Protein AF-A0A202DGN8-F1 (afdb_monomer)

pLDDT: mean 83.97, std 12.7, range [48.03, 98.31]

Solvent-accessible surface area (backbone atoms only — not comparable to full-atom values): 7391 Å² total; per-residue (Å²): 115,67,72,62,60,50,47,58,57,50,26,54,53,51,35,55,55,49,28,68,67,30,47,89,76,74,44,82,66,90,80,51,82,83,82,84,84,86,75,57,72,69,56,52,53,54,53,50,53,52,52,49,54,54,48,52,53,49,51,53,52,54,49,52,54,49,50,53,54,50,52,53,52,50,53,52,51,51,53,54,39,71,71,41,88,63,40,60,56,53,52,50,55,49,53,49,53,62,55,6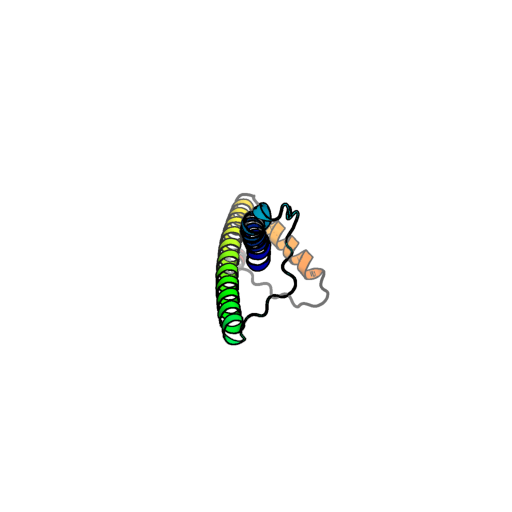4,70,54,91,81,76,89,81,85,80,83,74,63,66,68,61,55,50,60,71,68,63,120

Radius of gyration: 33.02 Å; Cα contacts (8 Å, |Δi|>4): 25; chains: 1; bounding box: 48×42×103 Å

Mean predicted aligned error: 13.22 Å

Foldseek 3Di:
DVVVVVQVVVFVVVQVVVQVVCVVVVDHRPGGHDDDDDDDPVVCVVVVVVVVVVVVVVVVVVVVVVVVVVVVVVVVVVVVQVVDPCSVVVVVVVVVVVVVVPPDDDDDDDDPVVVVVVVVPD

Secondary structure (DSSP, 8-state):
-HHHHHHHHHHHHHHHHHHHHHGGGT--------------HHHHHHHHHHHHHHHHHHHHHHHHHHHHHHHHHHHHHHHHHHHSTTHHHHHHHHHHHHHHTSS---------HHHHHHHH--

Structure (mmCIF, N/CA/C/O backbone):
data_AF-A0A202DGN8-F1
#
_entry.id   AF-A0A202DGN8-F1
#
loop_
_atom_site.group_PDB
_atom_site.id
_atom_site.type_symbol
_atom_site.label_atom_id
_atom_site.label_alt_id
_atom_site.label_comp_id
_atom_site.label_asym_id
_atom_site.label_entity_id
_atom_site.label_seq_id
_atom_site.pdbx_PDB_ins_code
_atom_site.Cartn_x
_atom_site.Cartn_y
_atom_site.Cartn_z
_atom_site.occupancy
_atom_site.B_iso_or_equiv
_atom_site.auth_seq_id
_atom_site.auth_comp_id
_atom_site.auth_asym_id
_atom_site.auth_atom_id
_atom_site.pdbx_PDB_model_num
ATOM 1 N N . LEU A 1 1 ? -6.550 1.570 12.762 1.00 48.03 1 LEU A N 1
ATOM 2 C CA . LEU A 1 1 ? -6.000 2.449 13.821 1.00 48.03 1 LEU A CA 1
ATOM 3 C C . LEU A 1 1 ? -7.065 3.245 14.586 1.00 48.03 1 LEU A C 1
ATOM 5 O O . LEU A 1 1 ? -6.755 3.724 15.665 1.00 48.03 1 LEU A O 1
ATOM 9 N N . SER A 1 2 ? -8.320 3.309 14.124 1.00 48.91 2 SER A N 1
ATOM 10 C CA . SER A 1 2 ? -9.399 4.066 14.786 1.00 48.91 2 SER A CA 1
ATOM 11 C C . SER A 1 2 ? -9.867 3.501 16.136 1.00 48.91 2 SER A C 1
ATOM 13 O O . SER A 1 2 ? -10.347 4.252 16.972 1.00 48.91 2 SER A O 1
ATOM 15 N N . LEU A 1 3 ? -9.711 2.195 16.388 1.00 52.66 3 LEU A N 1
ATOM 16 C CA . LEU A 1 3 ? -10.136 1.593 17.661 1.00 52.66 3 LEU A CA 1
ATOM 17 C C . LEU A 1 3 ? -9.200 1.926 18.834 1.00 52.66 3 LEU A C 1
ATOM 19 O O . LEU A 1 3 ? -9.687 2.101 19.945 1.00 52.66 3 LEU A O 1
ATOM 23 N N . LEU A 1 4 ? -7.886 2.045 18.593 1.00 56.78 4 LEU A N 1
ATOM 24 C CA . LEU A 1 4 ? -6.950 2.501 19.629 1.00 56.78 4 LEU A CA 1
ATOM 25 C C . LEU A 1 4 ? -7.096 4.004 19.879 1.00 56.78 4 LEU A C 1
ATOM 27 O O . LEU A 1 4 ? -7.172 4.406 21.031 1.00 56.78 4 LEU A O 1
ATOM 31 N N . GLN A 1 5 ? -7.227 4.810 18.816 1.00 57.59 5 GLN A N 1
ATOM 32 C CA . GLN A 1 5 ? -7.422 6.261 18.945 1.00 57.59 5 GLN A CA 1
ATOM 33 C C . GLN A 1 5 ? -8.669 6.618 19.763 1.00 57.59 5 GLN A C 1
ATOM 35 O O . GLN A 1 5 ? -8.621 7.527 20.583 1.00 57.59 5 GLN A O 1
ATOM 40 N N . ASN A 1 6 ? -9.757 5.860 19.608 1.00 71.81 6 ASN A N 1
ATOM 41 C CA . ASN A 1 6 ? -10.966 6.099 20.391 1.00 71.81 6 ASN A CA 1
ATOM 42 C C . ASN A 1 6 ? -10.843 5.647 21.855 1.00 71.81 6 ASN A C 1
ATOM 44 O O . ASN A 1 6 ? -11.616 6.111 22.687 1.00 71.81 6 ASN A O 1
ATOM 48 N N . ARG A 1 7 ? -9.922 4.735 22.198 1.00 76.19 7 ARG A N 1
ATOM 49 C CA . ARG A 1 7 ? -9.785 4.244 23.580 1.00 76.19 7 ARG A CA 1
ATOM 50 C C . ARG A 1 7 ? -9.234 5.335 24.490 1.00 76.19 7 ARG A C 1
ATOM 52 O O . ARG A 1 7 ? -9.811 5.568 25.546 1.00 76.19 7 ARG A O 1
ATOM 59 N N . ASP A 1 8 ? -8.184 6.017 24.048 1.00 79.31 8 ASP A N 1
ATOM 60 C CA . ASP A 1 8 ? -7.516 7.053 24.840 1.00 79.31 8 ASP A CA 1
ATOM 61 C C . ASP A 1 8 ? -8.432 8.269 25.049 1.00 79.31 8 ASP A C 1
ATOM 63 O O . ASP A 1 8 ? -8.575 8.752 26.171 1.00 79.31 8 ASP A O 1
ATOM 67 N N . GLU A 1 9 ? -9.138 8.704 23.997 1.00 83.38 9 GLU A N 1
ATOM 68 C CA . GLU A 1 9 ? -10.090 9.821 24.078 1.00 83.38 9 GLU A CA 1
ATOM 69 C C . GLU A 1 9 ? -11.256 9.510 25.030 1.00 83.38 9 GLU A C 1
ATOM 71 O O . GLU A 1 9 ? -11.631 10.336 25.866 1.00 83.38 9 GLU A O 1
ATOM 76 N N . VAL A 1 10 ? -11.823 8.301 24.944 1.00 84.31 10 VAL A N 1
ATOM 77 C CA . VAL A 1 10 ? -12.931 7.894 25.817 1.00 84.31 10 VAL A CA 1
ATOM 78 C C . VAL A 1 10 ? -12.456 7.737 27.262 1.00 84.31 10 VAL A C 1
ATOM 80 O O . VAL A 1 10 ? -13.135 8.220 28.166 1.00 84.31 10 VAL A O 1
ATOM 83 N N . SER A 1 11 ? -11.289 7.129 27.496 1.00 85.81 11 SER A N 1
ATOM 84 C CA . SER A 1 11 ? -10.691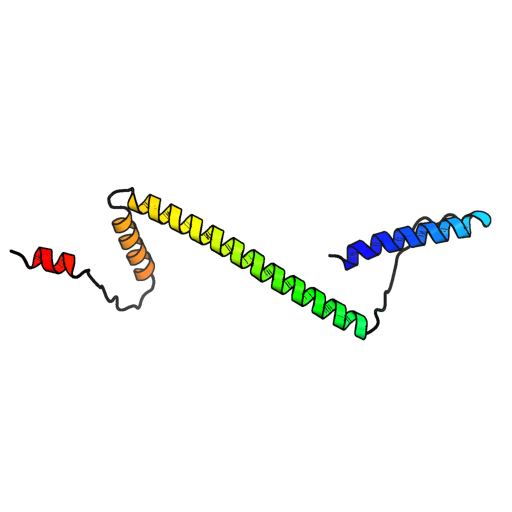 7.013 28.833 1.00 85.81 11 SER A CA 1
ATOM 85 C C . SER A 1 11 ? -10.485 8.380 29.483 1.00 85.81 11 SER A C 1
ATOM 87 O O . SER A 1 11 ? -10.895 8.584 30.626 1.00 85.81 11 SER A O 1
ATOM 89 N N . GLN A 1 12 ? -9.929 9.343 28.746 1.00 87.88 12 GLN A N 1
ATOM 90 C CA . GLN A 1 12 ? -9.697 10.695 29.251 1.00 87.88 12 GLN A CA 1
ATOM 91 C C . GLN A 1 12 ? -11.009 11.409 29.598 1.00 87.88 12 GLN A C 1
ATOM 93 O O . GLN A 1 12 ? -11.119 12.081 30.624 1.00 87.88 12 GLN A O 1
ATOM 98 N N . ARG A 1 13 ? -12.040 11.225 28.771 1.00 88.56 13 ARG A N 1
ATOM 99 C CA . ARG A 1 13 ? -13.360 11.818 29.001 1.00 88.56 13 ARG A CA 1
ATOM 100 C C . ARG A 1 13 ? -14.056 11.213 30.218 1.00 88.56 13 ARG A C 1
ATOM 102 O O . ARG A 1 13 ? -14.665 11.943 30.993 1.00 88.56 13 ARG A O 1
ATOM 109 N N . ILE A 1 14 ? -13.935 9.900 30.417 1.00 88.88 14 ILE A N 1
ATOM 110 C CA . ILE A 1 14 ? -14.450 9.221 31.613 1.00 88.88 14 ILE A CA 1
ATOM 111 C C . ILE A 1 14 ? -13.694 9.691 32.859 1.00 88.88 14 ILE A C 1
ATOM 113 O O . ILE A 1 14 ? -14.337 10.001 33.858 1.00 88.88 14 ILE A O 1
ATOM 117 N N . GLN A 1 15 ? -12.362 9.799 32.802 1.00 90.38 15 GLN A N 1
ATOM 118 C CA . GLN A 1 15 ? -11.558 10.306 33.917 1.00 90.38 15 GLN A CA 1
ATOM 119 C C . GLN A 1 15 ? -12.054 11.678 34.378 1.00 90.38 15 GLN A C 1
ATOM 121 O O . GLN A 1 15 ? -12.313 11.854 35.562 1.00 90.38 15 GLN A O 1
ATOM 126 N N . GLN A 1 16 ? -12.241 12.622 33.451 1.00 91.31 16 GLN A N 1
ATOM 127 C CA . GLN A 1 16 ? -12.715 13.973 33.770 1.00 91.31 16 GLN A CA 1
ATOM 128 C C . GLN A 1 16 ? -14.084 13.970 34.460 1.00 91.31 16 GLN A C 1
ATOM 130 O O . GLN A 1 16 ? -14.303 14.724 35.404 1.00 91.31 16 GLN A O 1
ATOM 135 N N . ILE A 1 17 ? -15.004 13.120 33.994 1.00 91.75 17 ILE A N 1
ATOM 136 C CA . ILE A 1 17 ? -16.351 13.011 34.566 1.00 91.75 17 ILE A CA 1
ATOM 137 C C . ILE A 1 17 ? -16.293 12.442 35.986 1.00 91.75 17 ILE A C 1
ATOM 139 O O . ILE A 1 17 ? -16.987 12.942 36.869 1.00 91.75 17 ILE A O 1
ATOM 143 N N . ILE A 1 18 ? -15.485 11.401 36.207 1.00 91.69 18 ILE A N 1
ATOM 144 C CA . ILE A 1 18 ? -15.377 10.762 37.521 1.00 91.69 18 ILE A CA 1
ATOM 145 C C . ILE A 1 18 ? -14.652 11.685 38.504 1.00 91.69 18 ILE A C 1
ATOM 147 O O . ILE A 1 18 ? -15.164 11.868 39.600 1.00 91.69 18 ILE A O 1
ATOM 151 N N . ASP A 1 19 ? -13.537 12.307 38.109 1.00 92.50 19 ASP A N 1
ATOM 152 C CA . ASP A 1 19 ? -12.767 13.235 38.954 1.00 92.50 19 ASP A CA 1
ATOM 153 C C . ASP A 1 19 ? -13.660 14.377 39.471 1.00 92.50 19 ASP A C 1
ATOM 155 O O . ASP A 1 19 ? -13.775 14.582 40.677 1.00 92.50 19 ASP A O 1
ATOM 159 N N . ALA A 1 20 ? -14.428 15.013 38.578 1.00 92.75 20 ALA A N 1
ATOM 160 C CA . ALA A 1 20 ? -15.370 16.070 38.952 1.00 92.75 20 ALA A CA 1
ATOM 161 C C . ALA A 1 20 ? -16.493 15.588 39.894 1.00 92.75 20 ALA A C 1
ATOM 163 O O . ALA A 1 20 ? -16.989 16.354 40.721 1.00 92.75 20 ALA A O 1
ATOM 164 N N . ALA A 1 21 ? -16.922 14.329 39.769 1.00 92.19 21 ALA A N 1
ATOM 165 C CA . ALA A 1 21 ? -17.943 13.746 40.637 1.00 92.19 21 ALA A CA 1
ATOM 166 C C . ALA A 1 21 ? -17.391 13.344 42.016 1.00 92.19 21 ALA A C 1
ATOM 168 O O . ALA A 1 21 ? -18.149 13.332 42.987 1.00 92.19 21 ALA A O 1
ATOM 169 N N . THR A 1 22 ? -16.099 13.014 42.113 1.00 91.81 22 THR A N 1
ATOM 170 C CA . THR A 1 22 ? -15.446 12.556 43.349 1.00 91.81 22 THR A CA 1
ATOM 171 C C . THR A 1 22 ? -14.716 13.661 44.116 1.00 91.81 22 THR A C 1
ATOM 173 O O . THR A 1 22 ? -14.421 13.477 45.300 1.00 91.81 22 THR A O 1
ATOM 176 N N . ASP A 1 23 ? -14.504 14.827 43.501 1.00 92.19 23 ASP A N 1
ATOM 177 C CA . ASP A 1 23 ? -13.945 16.027 44.138 1.00 92.19 23 ASP A CA 1
ATOM 178 C C . ASP A 1 23 ? -14.648 16.421 45.461 1.00 92.19 23 ASP A C 1
ATOM 180 O O . ASP A 1 23 ? -13.947 16.701 46.439 1.00 92.19 23 ASP A O 1
ATOM 184 N N . PRO A 1 24 ? -15.997 16.383 45.593 1.00 93.69 24 PRO A N 1
ATOM 185 C CA . PRO A 1 24 ? -16.677 16.694 46.858 1.00 93.69 24 PRO A CA 1
ATOM 186 C C . PRO A 1 24 ? -16.349 15.729 48.004 1.00 93.69 24 PRO A C 1
ATOM 188 O O . PRO A 1 24 ? -16.567 16.056 49.170 1.00 93.69 24 PRO A O 1
ATOM 191 N N . TRP A 1 25 ? -15.850 14.534 47.685 1.00 92.81 25 TRP A N 1
ATOM 192 C CA . TRP A 1 25 ? -15.421 13.531 48.660 1.00 92.81 25 TRP A CA 1
ATOM 193 C C . TRP A 1 25 ? -13.919 13.614 48.964 1.00 92.81 25 TRP A C 1
ATOM 195 O O . TRP A 1 25 ? -13.422 12.838 49.777 1.00 92.81 25 TRP A O 1
ATOM 205 N N . GLY A 1 26 ? -13.195 14.548 48.335 1.00 92.12 26 GLY A N 1
ATOM 206 C CA . GLY A 1 26 ? -11.750 14.715 48.495 1.00 92.12 26 GLY A CA 1
ATOM 207 C C . GLY A 1 26 ? -10.923 13.615 47.824 1.00 92.12 26 GLY A C 1
ATOM 208 O O . GLY A 1 26 ? -9.776 13.396 48.211 1.00 92.12 26 GLY A O 1
ATOM 209 N N . ILE A 1 27 ? -11.495 12.900 46.849 1.00 91.38 27 ILE A N 1
ATOM 210 C CA . ILE A 1 27 ? -10.831 11.802 46.138 1.00 91.38 27 ILE A CA 1
ATOM 211 C C . ILE A 1 27 ? -10.388 12.298 44.761 1.00 91.38 27 ILE A C 1
ATOM 213 O O . ILE A 1 27 ? -11.225 12.678 43.944 1.00 91.38 27 ILE A O 1
ATOM 217 N N . LYS A 1 28 ? -9.076 12.235 44.500 1.00 88.94 28 LYS A N 1
ATOM 218 C CA . LYS A 1 28 ? -8.466 12.582 43.210 1.00 88.94 28 LYS A CA 1
ATOM 219 C C . LYS A 1 28 ? -8.303 11.344 42.331 1.00 88.94 28 LYS A C 1
ATOM 221 O O . LYS A 1 28 ? -7.735 10.348 42.780 1.00 88.94 28 LYS A O 1
ATOM 226 N N . VAL A 1 29 ? -8.750 11.409 41.077 1.00 88.75 29 VAL A N 1
ATOM 227 C CA . VAL A 1 29 ? -8.646 10.287 40.129 1.00 88.75 29 VAL A CA 1
ATOM 228 C C . VAL A 1 29 ? -7.467 10.497 39.176 1.00 88.75 29 VAL A C 1
ATOM 230 O O . VAL A 1 29 ? -7.521 11.309 38.252 1.00 88.75 29 VAL A O 1
ATOM 233 N N . GLU A 1 30 ? -6.389 9.733 39.373 1.00 86.94 30 GLU A N 1
ATOM 234 C CA . GLU A 1 30 ? -5.159 9.866 38.574 1.00 86.94 30 GLU A CA 1
ATOM 235 C C . GLU A 1 30 ? -5.256 9.243 37.173 1.00 86.94 30 GLU A C 1
ATOM 237 O O . GLU A 1 30 ? -4.721 9.801 36.217 1.00 86.94 30 GLU A O 1
ATOM 242 N N . SER A 1 31 ? -5.931 8.098 37.025 1.00 84.25 31 SER A N 1
ATOM 243 C CA . SER A 1 31 ? -6.066 7.410 35.734 1.00 84.25 31 SER A CA 1
ATOM 244 C C . SER A 1 31 ? -7.306 6.516 35.676 1.00 84.25 31 SER A C 1
ATOM 246 O O . SER A 1 31 ? -7.746 5.971 36.690 1.00 84.25 31 SER A O 1
ATOM 248 N N . VAL A 1 32 ? -7.877 6.373 34.474 1.00 85.00 32 VAL A N 1
ATOM 249 C CA . VAL A 1 32 ? -8.994 5.462 34.193 1.00 85.00 32 VAL A CA 1
ATOM 250 C C . VAL A 1 32 ? -8.691 4.652 32.937 1.00 85.00 32 VAL A C 1
ATOM 252 O O . VAL A 1 32 ? -8.674 5.178 31.822 1.00 85.00 32 VAL A O 1
ATOM 255 N N . ASP A 1 33 ? -8.527 3.345 33.122 1.00 82.69 33 ASP A N 1
ATOM 256 C CA . ASP A 1 33 ? -8.285 2.402 32.036 1.00 82.69 33 ASP A CA 1
ATOM 257 C C . ASP A 1 33 ? -9.545 1.611 31.680 1.00 82.69 33 ASP A C 1
ATOM 259 O O . ASP A 1 33 ? -10.142 0.913 32.504 1.00 82.69 33 ASP A O 1
ATOM 263 N N . LEU A 1 34 ? -9.919 1.656 30.402 1.00 79.06 34 LEU A N 1
ATOM 264 C CA . LEU A 1 34 ? -10.954 0.797 29.833 1.00 79.06 34 LEU A CA 1
ATOM 265 C C . LEU A 1 34 ? -10.430 -0.635 29.686 1.00 79.06 34 LEU A C 1
ATOM 267 O O . LEU A 1 34 ? -9.601 -0.889 28.812 1.00 79.06 34 LEU A O 1
ATOM 271 N N . LYS A 1 35 ? -10.915 -1.571 30.513 1.00 80.75 35 LYS A N 1
ATOM 272 C CA . LYS A 1 35 ? -10.543 -2.996 30.429 1.00 80.75 35 LYS A CA 1
ATOM 273 C C . LYS A 1 35 ? -11.166 -3.696 29.219 1.00 80.75 35 LYS A C 1
ATOM 275 O O . LYS A 1 35 ? -10.480 -3.882 28.222 1.00 80.75 35 LYS A O 1
ATOM 280 N N . ASP A 1 36 ? -12.455 -4.033 29.283 1.00 76.56 36 ASP A N 1
ATOM 281 C CA . ASP A 1 36 ? -13.126 -4.826 28.248 1.00 76.56 36 ASP A CA 1
ATOM 282 C C . ASP A 1 36 ? -14.313 -4.069 27.643 1.00 76.56 36 ASP A C 1
ATOM 284 O O . ASP A 1 36 ? -15.233 -3.657 28.349 1.00 76.56 36 ASP A O 1
ATOM 288 N N . ILE A 1 37 ? -14.309 -3.910 26.315 1.00 73.25 37 ILE A N 1
ATOM 289 C CA . ILE A 1 37 ? -15.432 -3.345 25.554 1.00 73.25 37 ILE A CA 1
ATOM 290 C C . ILE A 1 37 ? -16.086 -4.473 24.763 1.00 73.25 37 ILE A C 1
ATOM 292 O O . ILE A 1 37 ? -15.498 -5.034 23.835 1.00 73.25 37 ILE A O 1
ATOM 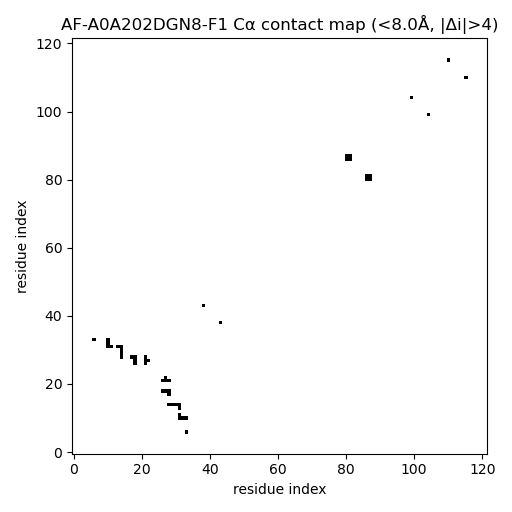296 N N . THR A 1 38 ? -17.333 -4.793 25.095 1.00 78.81 38 THR A N 1
ATOM 297 C CA . THR A 1 38 ? -18.121 -5.788 24.366 1.00 78.81 38 THR A CA 1
ATOM 298 C C . THR A 1 38 ? -19.022 -5.097 23.348 1.00 78.81 38 THR A C 1
ATOM 300 O O . THR A 1 38 ? -20.034 -4.483 23.669 1.00 78.81 38 THR A O 1
ATOM 303 N N . LEU A 1 39 ? -18.642 -5.186 22.073 1.00 77.75 39 LEU A N 1
ATOM 304 C CA . LEU A 1 39 ? -19.492 -4.716 20.978 1.00 77.75 39 LEU A CA 1
ATOM 305 C C . LEU A 1 39 ? -20.615 -5.734 20.700 1.00 77.75 39 LEU A C 1
ATOM 307 O O . LEU A 1 39 ? -20.334 -6.939 20.657 1.00 77.75 39 LEU A O 1
ATOM 311 N N . PRO A 1 40 ? -21.854 -5.288 20.430 1.00 86.69 40 PRO A N 1
ATOM 312 C CA . PRO A 1 40 ? -22.913 -6.154 19.919 1.00 86.69 40 PRO A CA 1
ATOM 313 C C . PRO A 1 40 ? -22.509 -6.820 18.594 1.00 86.69 40 PRO A C 1
ATOM 315 O O . PRO A 1 40 ? -21.795 -6.227 17.778 1.00 86.69 40 PRO A O 1
ATOM 318 N N . ALA A 1 41 ? -22.977 -8.051 18.359 1.00 87.69 41 ALA A N 1
ATOM 319 C CA . ALA A 1 41 ? -22.609 -8.843 17.179 1.00 87.69 41 ALA A CA 1
ATOM 320 C C . ALA A 1 41 ? -22.935 -8.127 15.853 1.00 87.69 41 ALA A C 1
ATOM 322 O O . ALA A 1 41 ? -22.118 -8.126 14.928 1.00 87.69 41 ALA A O 1
ATOM 323 N N . ASP A 1 42 ? -24.078 -7.443 15.790 1.00 88.44 42 ASP A N 1
ATOM 324 C CA . ASP A 1 42 ? -24.506 -6.701 14.602 1.00 88.44 42 ASP A CA 1
ATOM 325 C C . ASP A 1 42 ? -23.571 -5.541 14.264 1.00 88.44 42 ASP A C 1
ATOM 327 O O . ASP A 1 42 ? -23.217 -5.340 13.101 1.00 88.44 42 ASP A O 1
ATOM 331 N N . MET A 1 43 ? -23.102 -4.821 15.285 1.00 83.62 43 MET A N 1
ATOM 332 C CA . MET A 1 43 ? -22.206 -3.683 15.109 1.00 83.62 43 MET A CA 1
ATOM 333 C C . MET A 1 43 ? -20.826 -4.132 14.618 1.00 83.62 43 MET A C 1
ATOM 335 O O . MET A 1 43 ? -20.282 -3.526 13.695 1.00 83.62 43 MET A O 1
ATOM 339 N N . LYS A 1 44 ? -20.286 -5.241 15.153 1.00 84.69 44 LYS A N 1
ATOM 340 C CA . LYS A 1 44 ? -19.018 -5.825 14.669 1.00 84.69 44 LYS A CA 1
ATOM 341 C C . LYS A 1 44 ? -19.094 -6.177 13.187 1.00 84.69 44 LYS A C 1
ATOM 343 O O . LYS A 1 44 ? -18.156 -5.902 12.444 1.00 84.69 44 LYS A O 1
ATOM 348 N N . ARG A 1 45 ? -20.217 -6.756 12.749 1.00 87.81 45 ARG A N 1
ATOM 349 C CA . ARG A 1 45 ? -20.432 -7.133 11.347 1.00 87.81 45 ARG A CA 1
ATOM 350 C C . ARG A 1 45 ? -20.478 -5.912 10.430 1.00 87.81 45 ARG A C 1
ATOM 352 O O . ARG A 1 45 ? -19.862 -5.933 9.369 1.00 87.81 45 ARG A O 1
ATOM 359 N N . VAL A 1 46 ? -21.192 -4.857 10.827 1.00 87.38 46 VAL A N 1
ATOM 360 C CA . VAL A 1 46 ? -21.292 -3.617 10.039 1.00 87.38 46 VAL A CA 1
ATOM 361 C C . VAL A 1 46 ? -19.937 -2.914 9.944 1.00 87.38 46 VAL A C 1
ATOM 363 O O . VAL A 1 46 ? -19.506 -2.585 8.841 1.00 87.38 46 VAL A O 1
ATOM 366 N N . ILE A 1 47 ? -19.231 -2.762 11.070 1.00 85.19 47 ILE A N 1
ATOM 367 C CA . ILE A 1 47 ? -17.894 -2.151 11.105 1.00 85.19 47 ILE A CA 1
ATOM 368 C C . ILE A 1 47 ? -16.903 -2.973 10.275 1.00 85.19 47 ILE A C 1
ATOM 370 O O . ILE A 1 47 ? -16.130 -2.397 9.517 1.00 85.19 47 ILE A O 1
ATOM 374 N N . GLY A 1 48 ? -16.948 -4.306 10.375 1.00 88.38 48 GLY A N 1
ATOM 375 C CA . GLY A 1 48 ? -16.108 -5.201 9.578 1.00 88.38 48 GLY A CA 1
ATOM 376 C C . GLY A 1 48 ? -16.311 -4.996 8.077 1.00 88.38 48 GLY A C 1
ATOM 377 O O . GLY A 1 48 ? -15.345 -4.744 7.364 1.00 88.38 48 GLY A O 1
ATOM 378 N N . LYS A 1 49 ? -17.569 -4.991 7.616 1.00 90.81 49 LYS A N 1
ATOM 379 C CA . LYS A 1 49 ? -17.903 -4.741 6.203 1.00 90.81 49 LYS A CA 1
ATOM 380 C C . LYS A 1 49 ? -17.456 -3.362 5.722 1.00 90.81 49 LYS A C 1
ATOM 382 O O . LYS A 1 49 ? -16.933 -3.236 4.620 1.00 90.81 49 LYS A O 1
ATOM 387 N N . GLN A 1 50 ? -17.652 -2.326 6.535 1.00 89.44 50 GLN A N 1
ATOM 388 C CA . GLN A 1 50 ? -17.221 -0.973 6.188 1.00 89.44 50 GLN A CA 1
ATOM 389 C C . GLN A 1 50 ? -15.692 -0.868 6.118 1.00 89.44 50 GLN A C 1
ATOM 391 O O . GLN A 1 50 ? -15.157 -0.259 5.194 1.00 89.44 50 GLN A O 1
ATOM 396 N N . ALA A 1 51 ? -14.986 -1.467 7.080 1.00 90.94 51 ALA A N 1
ATOM 397 C CA . ALA A 1 51 ? -13.530 -1.476 7.116 1.00 90.94 51 ALA A CA 1
ATOM 398 C C . ALA A 1 51 ? -12.934 -2.236 5.923 1.00 90.94 51 ALA A C 1
ATOM 400 O O . ALA A 1 51 ? -11.936 -1.792 5.358 1.00 90.94 51 ALA A O 1
ATOM 401 N N . GLU A 1 52 ? -13.553 -3.348 5.524 1.00 92.31 52 GLU A N 1
ATOM 402 C CA . GLU A 1 52 ? -13.165 -4.116 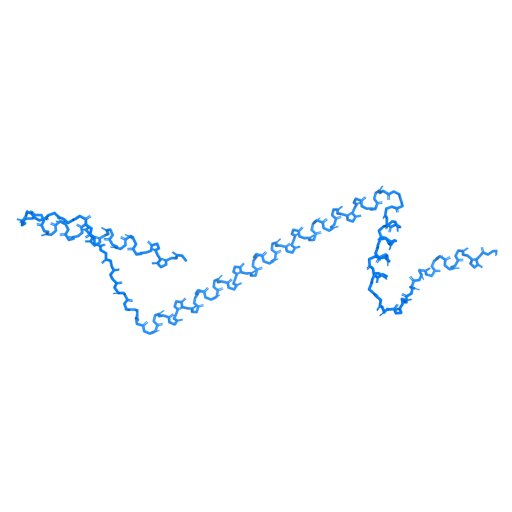4.342 1.00 92.31 52 GLU A CA 1
ATOM 403 C C . GLU A 1 52 ? -13.364 -3.306 3.056 1.00 92.31 52 GLU A C 1
ATOM 405 O O . GLU A 1 52 ? -12.409 -3.136 2.302 1.00 92.31 52 GLU A O 1
ATOM 410 N N . ALA A 1 53 ? -14.533 -2.686 2.867 1.00 93.94 53 ALA A N 1
ATOM 411 C CA . ALA A 1 53 ? -14.808 -1.844 1.701 1.00 93.94 53 ALA A CA 1
ATOM 412 C C . ALA A 1 53 ? -13.845 -0.646 1.587 1.00 93.94 53 ALA A C 1
ATOM 414 O O . ALA A 1 53 ? -13.340 -0.339 0.507 1.00 93.94 53 ALA A O 1
ATOM 415 N N . GLU A 1 54 ? -13.543 0.027 2.702 1.00 93.19 54 GLU A N 1
ATOM 416 C CA . GLU A 1 54 ? -12.576 1.131 2.718 1.00 93.19 54 GLU A CA 1
ATOM 417 C C . GLU A 1 54 ? -11.151 0.636 2.425 1.00 93.19 54 GLU A C 1
ATOM 419 O O . GLU A 1 54 ? -10.387 1.306 1.725 1.00 93.19 54 GLU A O 1
ATOM 424 N N . ARG A 1 55 ? -10.785 -0.555 2.915 1.00 96.19 55 ARG A N 1
ATOM 425 C CA . ARG A 1 55 ? -9.489 -1.176 2.628 1.00 96.19 55 ARG A CA 1
ATOM 426 C C . ARG A 1 55 ? -9.357 -1.535 1.151 1.00 96.19 55 ARG A C 1
ATOM 428 O O . ARG A 1 55 ? -8.327 -1.217 0.559 1.00 96.19 55 ARG A O 1
ATOM 435 N N . GLU A 1 56 ? -10.369 -2.162 0.560 1.00 96.56 56 GLU A N 1
ATOM 436 C CA . GLU A 1 56 ? -10.390 -2.499 -0.867 1.00 96.56 56 GLU A CA 1
ATOM 437 C C . GLU A 1 56 ? -10.304 -1.243 -1.731 1.00 96.56 56 GLU A C 1
ATOM 439 O O . GLU A 1 56 ? -9.441 -1.153 -2.605 1.00 96.56 56 GLU A O 1
ATOM 444 N N . LYS A 1 57 ? -11.117 -0.225 -1.42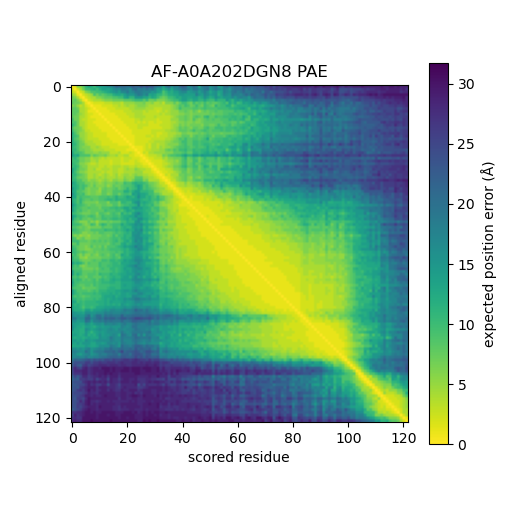8 1.00 97.00 57 LYS A N 1
ATOM 445 C CA . LYS A 1 57 ? -11.070 1.070 -2.116 1.00 97.00 57 LYS A CA 1
ATOM 446 C C . LYS A 1 57 ? -9.667 1.676 -2.077 1.00 97.00 57 LYS A C 1
ATOM 448 O O . LYS A 1 57 ? -9.147 2.088 -3.113 1.00 97.00 57 LYS A O 1
ATOM 453 N N . ARG A 1 58 ? -9.032 1.718 -0.900 1.00 96.75 58 ARG A N 1
ATOM 454 C CA . ARG A 1 58 ? -7.660 2.233 -0.761 1.00 96.75 58 ARG A CA 1
ATOM 455 C C . ARG A 1 58 ? -6.650 1.402 -1.540 1.00 96.75 58 ARG A C 1
ATOM 457 O O . ARG A 1 58 ? -5.769 1.978 -2.166 1.00 96.75 58 ARG A O 1
ATOM 464 N N . ALA A 1 59 ? -6.777 0.077 -1.529 1.00 97.69 59 ALA A N 1
ATOM 465 C CA . ALA A 1 59 ? -5.887 -0.802 -2.280 1.00 97.69 59 ALA A CA 1
ATOM 466 C C . ALA A 1 59 ? -5.960 -0.530 -3.791 1.00 97.69 59 ALA A C 1
ATOM 468 O O . ALA A 1 59 ? -4.921 -0.452 -4.444 1.00 97.69 59 ALA A O 1
ATOM 469 N N . VAL A 1 60 ? -7.165 -0.320 -4.334 1.00 97.81 60 VAL A N 1
ATOM 470 C CA . VAL A 1 60 ? -7.365 0.031 -5.750 1.00 97.81 60 VAL A CA 1
ATOM 471 C C . VAL A 1 60 ? -6.712 1.370 -6.089 1.00 97.81 60 VAL A C 1
ATOM 473 O O . VAL A 1 60 ? -6.003 1.456 -7.088 1.00 97.81 60 VAL A O 1
ATOM 476 N N . ILE A 1 61 ? -6.901 2.393 -5.251 1.00 97.81 61 ILE A N 1
ATOM 477 C CA . ILE A 1 61 ? -6.306 3.722 -5.464 1.00 97.81 61 ILE A CA 1
ATOM 478 C C . ILE A 1 61 ? -4.777 3.635 -5.466 1.00 97.81 61 ILE A C 1
ATOM 480 O O . ILE A 1 61 ? -4.144 4.062 -6.427 1.00 97.81 61 ILE A O 1
ATOM 484 N N . ILE A 1 62 ? -4.191 3.007 -4.443 1.00 97.50 62 ILE A N 1
ATOM 485 C CA . ILE A 1 62 ? -2.733 2.855 -4.322 1.00 97.50 62 ILE A CA 1
ATOM 486 C C . ILE A 1 62 ? -2.165 2.089 -5.520 1.00 97.50 62 ILE A C 1
ATOM 488 O O . ILE A 1 62 ? -1.119 2.453 -6.057 1.00 97.50 62 ILE A O 1
ATOM 492 N N . LYS A 1 63 ? -2.851 1.030 -5.961 1.00 97.62 63 LYS A N 1
ATOM 493 C CA . LYS A 1 63 ? -2.429 0.258 -7.131 1.00 97.62 63 LYS A CA 1
ATOM 494 C C . LYS A 1 63 ? -2.456 1.114 -8.399 1.00 97.62 63 LYS A C 1
ATOM 496 O O . LYS A 1 63 ? -1.470 1.118 -9.128 1.00 97.62 63 LYS A O 1
ATOM 501 N N . ALA A 1 64 ? -3.539 1.851 -8.636 1.00 97.88 64 ALA A N 1
ATOM 502 C CA . ALA A 1 64 ? -3.671 2.718 -9.803 1.00 97.88 64 ALA A CA 1
ATOM 503 C C . ALA A 1 64 ? -2.605 3.830 -9.820 1.00 97.88 64 ALA A C 1
ATOM 505 O O . ALA A 1 64 ? -1.985 4.085 -10.851 1.00 97.88 64 ALA A O 1
ATOM 506 N N . GLU A 1 65 ? -2.330 4.453 -8.673 1.00 98.31 65 GLU A N 1
ATOM 507 C CA . GLU A 1 65 ? -1.244 5.431 -8.530 1.00 98.31 65 GLU A CA 1
ATOM 508 C C . GLU A 1 65 ? 0.123 4.803 -8.835 1.00 98.31 65 GLU A C 1
ATOM 510 O O . GLU A 1 65 ? 0.923 5.369 -9.587 1.00 98.31 65 GLU A O 1
ATOM 515 N N . GLY A 1 66 ? 0.371 3.598 -8.313 1.00 98.31 66 GLY A N 1
ATOM 516 C CA . GLY A 1 66 ? 1.576 2.824 -8.600 1.00 98.31 66 GLY A CA 1
ATOM 517 C C . GLY A 1 66 ? 1.740 2.508 -10.090 1.00 98.31 66 GLY A C 1
ATOM 518 O O . GLY A 1 66 ? 2.837 2.662 -10.628 1.00 98.31 66 GLY A O 1
ATOM 519 N N . GLU A 1 67 ? 0.660 2.131 -10.777 1.00 97.81 67 GLU A N 1
ATOM 520 C CA . GLU A 1 67 ? 0.659 1.861 -12.221 1.00 97.81 67 GLU A CA 1
ATOM 521 C C . GLU A 1 67 ? 1.009 3.112 -13.039 1.00 97.81 67 GLU A C 1
ATOM 523 O O . GLU A 1 67 ? 1.828 3.036 -13.957 1.00 97.81 67 GLU A O 1
ATOM 528 N N . VAL A 1 68 ? 0.476 4.282 -12.672 1.00 97.94 68 VAL A N 1
ATOM 529 C CA . VAL A 1 68 ? 0.814 5.556 -13.330 1.00 97.94 68 VAL A CA 1
ATOM 530 C C . VAL A 1 68 ? 2.290 5.905 -13.135 1.00 97.94 68 VAL A C 1
ATOM 532 O O . VAL A 1 68 ? 2.969 6.306 -14.085 1.00 97.94 68 VAL A O 1
ATOM 535 N N . ILE A 1 69 ? 2.818 5.741 -11.919 1.00 98.12 69 ILE A N 1
ATOM 536 C CA . ILE A 1 69 ? 4.239 5.983 -11.631 1.00 98.12 69 ILE A CA 1
ATOM 537 C C . ILE A 1 69 ? 5.1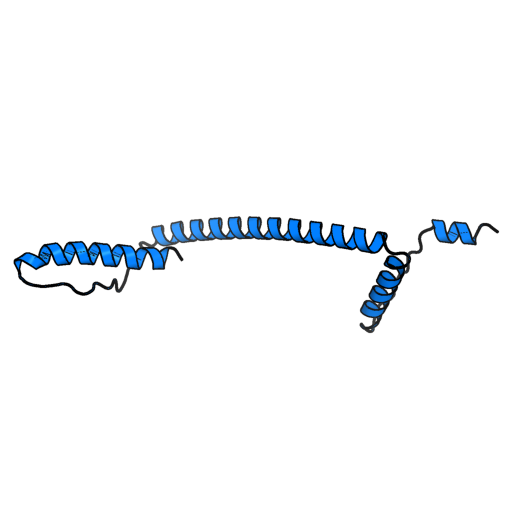17 5.028 -12.451 1.00 98.12 69 ILE A C 1
ATOM 539 O O . ILE A 1 69 ? 6.087 5.465 -13.077 1.00 98.12 69 ILE A O 1
ATOM 543 N N . ALA A 1 70 ? 4.760 3.743 -12.495 1.00 97.75 70 ALA A N 1
ATOM 544 C CA . ALA A 1 70 ? 5.487 2.732 -13.253 1.00 97.75 70 ALA A CA 1
ATOM 545 C C . ALA A 1 70 ? 5.495 3.045 -14.757 1.00 97.75 70 ALA A C 1
ATOM 547 O O . ALA A 1 70 ? 6.567 3.085 -15.364 1.00 97.75 70 ALA A O 1
ATOM 548 N N . ALA A 1 71 ? 4.334 3.347 -15.345 1.00 97.38 71 ALA A N 1
ATOM 549 C CA . ALA A 1 71 ? 4.207 3.701 -16.758 1.00 97.38 71 ALA A CA 1
ATOM 550 C C . ALA A 1 71 ? 5.041 4.939 -17.121 1.00 97.38 71 ALA A C 1
ATOM 552 O O . ALA A 1 71 ? 5.773 4.930 -18.112 1.00 97.38 71 ALA A O 1
ATOM 553 N N . ASN A 1 72 ? 5.004 5.981 -16.286 1.00 98.12 72 ASN A N 1
ATOM 554 C CA . ASN A 1 72 ? 5.812 7.182 -16.491 1.00 98.12 72 ASN A CA 1
ATOM 555 C C . ASN A 1 72 ? 7.316 6.884 -16.461 1.00 98.12 72 ASN A C 1
ATOM 557 O O . ASN A 1 72 ? 8.072 7.404 -17.285 1.00 98.12 72 ASN A O 1
ATOM 561 N N . ASN A 1 73 ? 7.764 6.041 -15.531 1.00 97.44 73 ASN A N 1
ATOM 562 C CA . ASN A 1 73 ? 9.168 5.650 -15.441 1.00 97.44 73 ASN A CA 1
ATOM 563 C C . ASN A 1 73 ? 9.599 4.797 -16.641 1.00 97.44 73 ASN A C 1
ATOM 565 O O . ASN A 1 73 ? 10.666 5.044 -17.203 1.00 97.44 73 ASN A O 1
ATOM 569 N N . MET A 1 74 ? 8.758 3.860 -17.087 1.00 95.38 74 MET A N 1
ATOM 570 C CA . MET A 1 74 ? 9.009 3.069 -18.296 1.00 95.38 74 MET A CA 1
ATOM 571 C C . MET A 1 74 ? 9.096 3.950 -19.545 1.00 95.38 74 MET A C 1
ATOM 573 O O . MET A 1 74 ? 10.029 3.801 -20.330 1.00 95.38 74 MET A O 1
ATOM 577 N N . ALA A 1 75 ? 8.184 4.911 -19.708 1.00 96.62 75 ALA A N 1
ATOM 578 C CA . ALA A 1 75 ? 8.202 5.843 -20.834 1.00 96.62 75 ALA A CA 1
ATOM 579 C C . ALA A 1 75 ? 9.474 6.706 -20.846 1.00 96.62 75 ALA A C 1
ATOM 581 O O . ALA A 1 75 ? 10.100 6.881 -21.894 1.00 96.62 75 ALA A O 1
ATOM 582 N N . LYS A 1 76 ? 9.906 7.203 -19.677 1.00 96.31 76 LYS A N 1
ATOM 583 C CA . LYS A 1 76 ? 11.184 7.919 -19.534 1.00 96.31 76 LYS A CA 1
ATOM 584 C C . LYS A 1 76 ? 12.366 7.030 -19.914 1.00 96.31 76 LYS A C 1
ATOM 586 O O . LYS A 1 76 ? 13.201 7.459 -20.703 1.00 96.31 76 LYS A O 1
ATOM 591 N N . ALA A 1 77 ? 12.419 5.800 -19.405 1.00 94.12 77 ALA A N 1
ATOM 592 C CA . ALA A 1 77 ? 13.49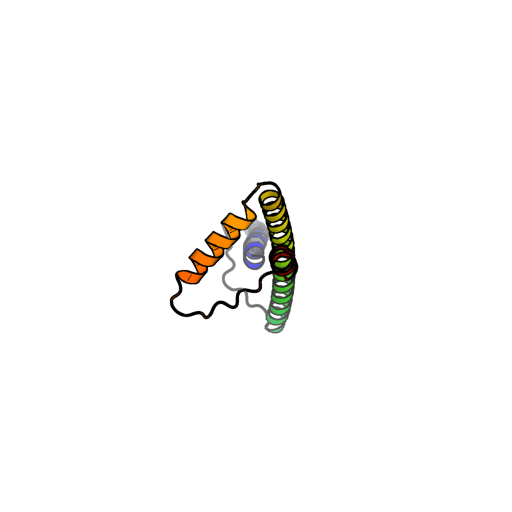0 4.856 -19.716 1.00 94.12 77 ALA A CA 1
ATOM 593 C C . ALA A 1 77 ? 13.550 4.529 -21.218 1.00 94.12 77 ALA A C 1
ATOM 595 O O . ALA A 1 77 ? 14.627 4.574 -21.808 1.00 94.12 77 ALA A O 1
ATOM 596 N N . ALA A 1 78 ? 12.402 4.274 -21.852 1.00 92.75 78 ALA A N 1
ATOM 597 C CA . ALA A 1 78 ? 12.310 4.024 -23.289 1.00 92.75 78 ALA A CA 1
ATOM 598 C C . ALA A 1 78 ? 12.797 5.225 -24.112 1.00 92.75 78 ALA A C 1
ATOM 600 O O . ALA A 1 78 ? 13.570 5.056 -25.055 1.00 92.75 78 ALA A O 1
ATOM 601 N N . LYS A 1 79 ? 12.408 6.447 -23.723 1.00 94.62 79 LYS A N 1
ATOM 602 C CA . LYS A 1 79 ? 12.879 7.679 -24.365 1.00 94.62 79 LYS A CA 1
ATOM 603 C C . LYS A 1 79 ? 14.397 7.824 -24.253 1.00 94.62 79 LYS A C 1
ATOM 605 O O . LYS A 1 79 ? 15.045 8.097 -25.257 1.00 94.62 79 LYS A O 1
ATOM 610 N N . THR A 1 80 ? 14.963 7.600 -23.068 1.00 92.81 80 THR A N 1
ATOM 611 C CA . THR A 1 80 ? 16.416 7.659 -22.853 1.00 92.81 80 THR A CA 1
ATOM 612 C C . THR A 1 80 ? 17.154 6.599 -23.674 1.00 92.81 80 THR A C 1
ATOM 614 O O . THR A 1 80 ? 18.145 6.919 -24.322 1.00 92.81 80 THR A O 1
ATOM 617 N N . LEU A 1 81 ? 16.652 5.359 -23.712 1.00 90.56 81 LEU A N 1
ATOM 618 C CA . LEU A 1 81 ? 17.229 4.280 -24.526 1.00 90.56 81 LEU A CA 1
ATOM 619 C C . LEU A 1 81 ? 17.185 4.589 -26.024 1.00 90.56 81 LEU A C 1
ATOM 621 O O . LEU A 1 81 ? 18.119 4.253 -26.739 1.00 90.56 81 LEU A O 1
ATOM 625 N N . SER A 1 82 ? 16.122 5.237 -26.502 1.00 90.81 82 SER A N 1
ATOM 626 C CA . SER A 1 82 ? 15.996 5.614 -27.912 1.00 90.81 82 SER A CA 1
ATOM 627 C C . SER A 1 82 ? 16.917 6.765 -28.323 1.00 90.81 82 SER A C 1
ATOM 629 O O . SER A 1 82 ? 17.155 6.930 -29.514 1.00 90.81 82 SER A O 1
ATOM 631 N N . MET A 1 83 ? 17.382 7.589 -27.380 1.00 91.88 83 MET A N 1
ATOM 632 C CA . MET A 1 83 ? 18.259 8.732 -27.667 1.00 91.88 83 MET A CA 1
ATOM 633 C C . MET A 1 83 ? 19.734 8.344 -27.805 1.00 91.88 83 MET A C 1
ATOM 635 O O . MET A 1 83 ? 20.508 9.118 -28.358 1.00 91.88 83 MET A O 1
ATOM 639 N N . ALA A 1 84 ? 20.134 7.187 -27.278 1.00 89.75 84 ALA A N 1
ATOM 640 C CA . ALA A 1 84 ? 21.512 6.721 -27.321 1.00 89.75 84 ALA A CA 1
ATOM 641 C C . ALA A 1 84 ? 21.702 5.701 -28.452 1.00 89.75 84 ALA A C 1
ATOM 643 O O . ALA A 1 84 ? 21.089 4.629 -28.452 1.00 89.75 84 ALA A O 1
ATOM 644 N N . ASP A 1 85 ? 22.587 6.016 -29.397 1.00 88.69 85 ASP A N 1
ATOM 645 C CA . ASP A 1 85 ? 22.903 5.132 -30.518 1.00 88.69 85 ASP A CA 1
ATOM 646 C C . ASP A 1 85 ? 23.414 3.770 -30.022 1.00 88.69 85 ASP A C 1
ATOM 648 O O . ASP A 1 85 ? 24.291 3.673 -29.163 1.00 88.69 85 ASP A O 1
ATOM 652 N N . GLY A 1 86 ? 22.827 2.688 -30.536 1.00 88.38 86 GLY A N 1
ATOM 653 C CA . GLY A 1 86 ? 23.175 1.316 -30.149 1.00 88.38 86 GLY A CA 1
ATOM 654 C C . GLY A 1 86 ? 22.635 0.845 -28.788 1.00 88.38 86 GLY A C 1
ATOM 655 O O . GLY A 1 86 ? 22.724 -0.348 -28.497 1.00 88.38 86 GLY A O 1
ATOM 656 N N . ALA A 1 87 ? 22.007 1.699 -27.970 1.00 90.50 87 ALA A N 1
ATOM 657 C CA . ALA A 1 87 ? 21.517 1.303 -26.643 1.00 90.50 87 ALA A CA 1
ATOM 658 C C . ALA A 1 87 ? 20.393 0.249 -26.693 1.00 90.50 87 ALA A C 1
ATOM 660 O O . ALA A 1 87 ? 20.387 -0.689 -25.895 1.00 90.50 87 ALA A O 1
ATOM 661 N N . LEU A 1 88 ? 19.482 0.334 -27.670 1.00 88.88 88 LEU A N 1
ATOM 662 C CA . LEU A 1 88 ? 18.468 -0.706 -27.913 1.00 88.88 88 LEU A CA 1
ATOM 663 C C . LEU A 1 88 ? 19.095 -2.051 -28.313 1.00 88.88 88 LEU A C 1
ATOM 665 O O . LEU A 1 88 ? 18.613 -3.111 -27.907 1.00 88.88 88 LEU A O 1
ATOM 669 N N . HIS A 1 89 ? 20.193 -2.017 -29.070 1.00 87.19 89 HIS A N 1
ATOM 670 C CA . HIS A 1 89 ? 20.926 -3.220 -29.449 1.00 87.19 89 HIS A CA 1
ATOM 671 C C . HIS A 1 89 ? 21.598 -3.862 -28.227 1.00 87.19 89 HIS A C 1
ATOM 673 O O . HIS A 1 89 ? 21.406 -5.050 -27.984 1.00 87.19 89 HIS A O 1
ATOM 679 N N . LEU A 1 90 ? 22.276 -3.070 -27.387 1.00 90.88 90 LEU A N 1
ATOM 680 C CA . LEU A 1 90 ? 22.846 -3.544 -26.118 1.00 90.88 90 LEU A CA 1
ATOM 681 C C . LEU A 1 90 ? 21.777 -4.112 -25.177 1.00 90.88 90 LEU A C 1
ATOM 683 O O . LEU A 1 90 ? 21.977 -5.175 -24.596 1.00 90.88 90 LEU A O 1
ATOM 687 N N . ARG A 1 91 ? 20.614 -3.458 -25.069 1.00 88.56 91 ARG A N 1
ATOM 688 C CA . ARG A 1 91 ? 19.480 -3.964 -24.282 1.00 88.56 91 ARG A CA 1
ATOM 689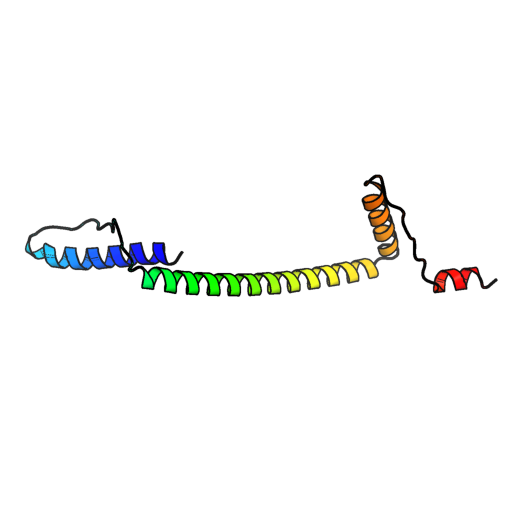 C C . ARG A 1 91 ? 18.968 -5.306 -24.809 1.00 88.56 91 ARG A C 1
ATOM 691 O O . ARG A 1 91 ? 18.613 -6.178 -24.015 1.00 88.56 91 ARG A O 1
ATOM 698 N N . THR A 1 92 ? 18.945 -5.480 -26.129 1.00 87.25 92 THR A N 1
ATOM 699 C CA . THR A 1 92 ? 18.575 -6.750 -26.772 1.00 87.25 92 THR A CA 1
ATOM 700 C C . THR A 1 92 ? 19.587 -7.842 -26.425 1.00 87.25 92 THR A C 1
ATOM 702 O O . THR A 1 92 ? 19.190 -8.917 -25.987 1.00 87.25 92 THR A O 1
ATOM 705 N N . LEU A 1 93 ? 20.889 -7.550 -26.526 1.00 89.62 93 LEU A N 1
ATOM 706 C CA . LEU A 1 93 ? 21.956 -8.488 -26.161 1.00 89.62 93 LEU A CA 1
ATOM 707 C C . LEU A 1 93 ? 21.923 -8.867 -24.674 1.00 89.62 93 LEU A C 1
ATOM 709 O O . LEU A 1 93 ? 22.061 -10.041 -24.344 1.00 89.62 93 LEU A O 1
ATOM 713 N N . GLN A 1 94 ? 21.680 -7.905 -23.780 1.00 87.81 94 GLN A N 1
ATOM 714 C CA . GLN A 1 94 ? 21.490 -8.173 -22.351 1.00 87.81 94 GLN A CA 1
ATOM 715 C C . GLN A 1 94 ? 20.285 -9.080 -22.103 1.00 87.81 94 GLN A C 1
ATOM 717 O O . GLN A 1 94 ? 20.404 -10.046 -21.363 1.00 87.81 94 GLN A O 1
ATOM 722 N N . SER A 1 95 ? 19.156 -8.823 -22.770 1.00 87.44 95 SER A N 1
ATOM 723 C CA . SER A 1 95 ? 17.955 -9.659 -22.627 1.00 87.44 95 SER A CA 1
ATOM 724 C C . SER A 1 95 ? 18.217 -11.099 -23.084 1.00 87.44 95 SER A C 1
ATOM 726 O O . SER A 1 95 ? 17.776 -12.038 -22.432 1.00 87.44 95 SER A O 1
ATOM 728 N N . ILE A 1 96 ? 18.987 -11.286 -24.162 1.00 83.88 96 ILE A N 1
ATOM 729 C CA . ILE A 1 96 ? 19.418 -12.613 -24.627 1.00 83.88 96 ILE A CA 1
ATOM 730 C C . ILE A 1 96 ? 20.327 -13.288 -23.594 1.00 83.88 96 ILE A C 1
ATOM 732 O O . ILE A 1 96 ? 20.153 -14.471 -23.318 1.00 83.88 96 ILE A O 1
ATOM 736 N N . ASN A 1 97 ? 21.279 -12.555 -23.014 1.00 82.44 97 ASN A N 1
ATOM 737 C CA . ASN A 1 97 ? 22.185 -13.086 -21.997 1.00 82.44 97 ASN A CA 1
ATOM 738 C C . ASN A 1 97 ? 21.440 -13.490 -20.712 1.00 82.44 97 ASN A C 1
ATOM 740 O O . ASN A 1 97 ? 21.676 -14.577 -20.189 1.00 82.44 97 ASN A O 1
ATOM 744 N N . ASP A 1 98 ? 20.504 -12.656 -20.251 1.00 82.25 98 ASP A N 1
ATOM 745 C CA . ASP A 1 98 ? 19.659 -12.939 -19.088 1.00 82.25 98 ASP A CA 1
ATOM 746 C C . ASP A 1 98 ? 18.816 -14.203 -19.330 1.00 82.25 98 ASP A C 1
ATOM 748 O O . ASP A 1 98 ? 18.779 -15.095 -18.485 1.00 82.25 98 ASP A O 1
ATOM 752 N N . MET A 1 99 ? 18.207 -14.334 -20.516 1.00 74.38 99 MET A N 1
ATOM 753 C CA . MET A 1 99 ? 17.396 -15.501 -20.891 1.00 74.38 99 MET A CA 1
ATOM 754 C C . MET A 1 99 ? 18.219 -16.776 -21.128 1.00 74.38 99 MET A C 1
ATOM 756 O O . MET A 1 99 ? 17.752 -17.867 -20.824 1.00 74.38 99 MET A O 1
ATOM 760 N N . SER A 1 100 ? 19.435 -16.664 -21.669 1.00 68.19 100 SER A N 1
ATOM 761 C CA . SER A 1 100 ? 20.316 -17.809 -21.944 1.00 68.19 100 SER A CA 1
ATOM 762 C C . SER A 1 100 ? 20.935 -18.407 -20.679 1.00 68.19 100 SER A C 1
ATOM 764 O O . SER A 1 100 ? 21.467 -19.517 -20.738 1.00 68.19 100 SER A O 1
ATOM 766 N N . SER A 1 101 ? 20.896 -17.685 -19.557 1.00 66.06 101 SER A N 1
ATOM 767 C CA . SER A 1 101 ? 21.342 -18.202 -18.262 1.00 66.06 101 SER A CA 1
ATOM 768 C C . SER A 1 101 ? 20.421 -19.305 -17.714 1.00 66.06 101 SER A C 1
ATOM 770 O O . SER A 1 101 ? 20.866 -20.121 -16.908 1.00 66.06 101 SER A O 1
ATOM 772 N N . ASP A 1 102 ? 19.180 -19.385 -18.208 1.00 67.00 102 ASP A N 1
ATOM 773 C CA . ASP A 1 102 ? 18.189 -20.393 -17.836 1.00 67.00 102 ASP A CA 1
ATOM 774 C C . ASP A 1 102 ? 18.233 -21.542 -18.866 1.00 67.00 102 ASP A C 1
ATOM 776 O O . ASP A 1 102 ? 17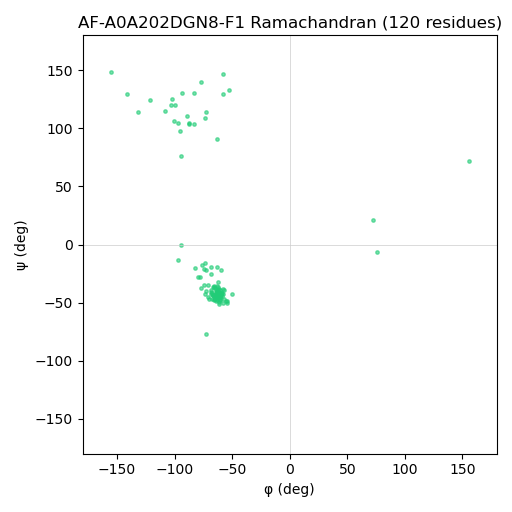.728 -21.446 -19.989 1.00 67.00 102 ASP A O 1
ATOM 780 N N . GLN A 1 103 ? 18.945 -22.622 -18.533 1.00 57.69 103 GLN A N 1
ATOM 781 C CA . GLN A 1 103 ? 19.162 -23.776 -19.413 1.00 57.69 103 GLN A CA 1
ATOM 782 C C . GLN A 1 103 ? 17.828 -24.475 -19.735 1.00 57.69 103 GLN A C 1
ATOM 784 O O . GLN A 1 103 ? 17.450 -25.364 -18.978 1.00 57.69 103 GLN A O 1
ATOM 789 N N . SER A 1 104 ? 17.124 -24.092 -20.818 1.00 53.06 104 SER A N 1
ATOM 790 C CA . SER A 1 104 ? 16.208 -24.909 -21.670 1.00 53.06 104 SER A CA 1
ATOM 791 C C . SER A 1 104 ? 15.147 -24.064 -22.412 1.00 53.06 104 SER A C 1
ATOM 793 O O . SER A 1 104 ? 13.968 -24.158 -22.088 1.00 53.06 104 SER A O 1
ATOM 795 N N . ASN A 1 105 ? 15.490 -23.271 -23.438 1.00 56.28 105 ASN A N 1
ATOM 796 C CA . ASN A 1 105 ? 14.454 -22.647 -24.285 1.00 56.28 105 ASN A CA 1
ATOM 797 C C . ASN A 1 105 ? 14.828 -22.596 -25.776 1.00 56.28 105 ASN A C 1
ATOM 799 O O . ASN A 1 105 ? 15.896 -22.118 -26.154 1.00 56.28 105 ASN A O 1
ATOM 803 N N . THR A 1 106 ? 13.918 -23.059 -26.642 1.00 67.44 106 THR A N 1
ATOM 804 C CA . THR A 1 106 ? 13.964 -22.812 -28.091 1.00 67.44 106 THR A CA 1
ATOM 805 C C . THR A 1 106 ? 13.601 -21.351 -28.352 1.00 67.44 106 THR A C 1
ATOM 807 O O . THR A 1 106 ? 12.469 -20.935 -28.114 1.00 67.44 106 THR A O 1
ATOM 810 N N . ILE A 1 107 ? 14.554 -20.562 -28.847 1.00 61.69 107 ILE A N 1
ATOM 811 C CA . ILE A 1 107 ? 14.361 -19.134 -29.122 1.00 61.69 107 ILE A CA 1
ATOM 812 C C . ILE A 1 107 ? 13.842 -18.970 -30.557 1.00 61.69 107 ILE A C 1
ATOM 814 O O . ILE A 1 107 ? 14.577 -19.191 -31.519 1.00 61.69 107 ILE A O 1
ATOM 818 N N . VAL A 1 108 ? 12.578 -18.564 -30.716 1.00 69.06 108 VAL A N 1
ATOM 819 C CA . VAL A 1 108 ? 12.028 -18.159 -32.021 1.00 69.06 108 VAL A CA 1
ATOM 820 C C . VAL A 1 108 ? 12.397 -16.700 -32.265 1.00 69.06 108 VAL A C 1
ATOM 822 O O . VAL A 1 108 ? 11.816 -15.787 -31.682 1.00 69.06 108 VAL A O 1
ATOM 825 N N . PHE A 1 109 ? 13.392 -16.483 -33.119 1.00 64.62 109 PHE A N 1
ATOM 826 C CA . PHE A 1 109 ? 13.870 -15.151 -33.468 1.00 64.62 109 PHE A CA 1
ATOM 827 C C . PHE A 1 109 ? 13.059 -14.591 -34.645 1.00 64.62 109 PHE A C 1
ATOM 829 O O . PHE A 1 109 ? 13.241 -15.000 -35.791 1.00 64.62 109 PHE A O 1
ATOM 836 N N . THR A 1 110 ? 12.143 -13.657 -34.381 1.00 69.62 110 THR A N 1
ATOM 837 C CA . THR A 1 110 ? 11.422 -12.939 -35.441 1.00 69.62 110 THR A CA 1
ATOM 838 C C . THR A 1 110 ? 12.220 -11.714 -35.866 1.00 69.62 110 THR A C 1
ATOM 840 O O . THR A 1 110 ? 12.239 -10.700 -35.169 1.00 69.62 110 THR A O 1
ATOM 843 N N . ILE A 1 111 ? 12.880 -11.806 -37.018 1.00 76.88 111 ILE A N 1
ATOM 844 C CA . ILE A 1 111 ? 13.540 -10.660 -37.647 1.00 76.88 111 ILE A CA 1
ATOM 845 C C . ILE A 1 111 ? 12.481 -9.878 -38.435 1.00 76.88 111 ILE A C 1
ATOM 847 O O . ILE A 1 111 ? 11.752 -10.496 -39.217 1.00 76.88 111 ILE A O 1
ATOM 851 N N . PRO A 1 112 ? 12.387 -8.545 -38.275 1.00 71.69 112 PRO A N 1
ATOM 852 C CA . PRO A 1 112 ? 11.523 -7.710 -39.101 1.00 71.69 112 PRO A CA 1
ATOM 853 C C . PRO A 1 112 ? 11.793 -7.940 -40.594 1.00 71.69 112 PRO A C 1
ATOM 855 O O . PRO A 1 112 ? 12.948 -7.960 -41.038 1.00 71.69 112 PRO A O 1
ATOM 858 N N . LEU A 1 113 ? 10.727 -8.125 -41.378 1.00 76.56 113 LEU A N 1
ATOM 859 C CA . LEU A 1 113 ? 10.806 -8.443 -42.810 1.00 76.56 113 LEU A CA 1
ATOM 860 C C . LEU A 1 113 ? 11.535 -7.354 -43.613 1.00 76.56 113 LEU A C 1
ATOM 862 O O . LEU A 1 113 ? 12.065 -7.624 -44.689 1.00 76.56 113 LEU A O 1
ATOM 866 N N . GLU A 1 114 ? 11.596 -6.133 -43.092 1.00 75.88 114 GLU A N 1
ATOM 867 C CA . GLU A 1 114 ? 12.302 -4.989 -43.660 1.00 75.88 114 GLU A CA 1
ATOM 868 C C . GLU A 1 114 ? 13.812 -5.253 -43.783 1.00 75.88 114 GLU A C 1
ATOM 870 O O . GLU A 1 114 ? 14.413 -4.917 -44.804 1.00 75.88 114 GLU A O 1
ATOM 875 N N . ILE A 1 115 ? 14.414 -5.923 -42.793 1.00 76.31 115 ILE A N 1
ATOM 876 C CA . ILE A 1 115 ? 15.848 -6.262 -42.776 1.00 76.31 115 ILE A CA 1
ATOM 877 C C . ILE A 1 115 ? 16.145 -7.383 -43.783 1.00 76.31 115 ILE A C 1
ATOM 879 O O . ILE A 1 115 ? 17.125 -7.318 -44.526 1.00 76.31 115 ILE A O 1
ATOM 883 N N . LEU A 1 116 ? 15.254 -8.376 -43.870 1.00 74.31 116 LEU A N 1
ATOM 884 C CA . LEU A 1 116 ? 15.324 -9.447 -44.872 1.00 74.31 116 LEU A CA 1
ATOM 885 C C . LEU A 1 116 ? 15.216 -8.897 -46.301 1.00 74.31 116 LEU A C 1
ATOM 887 O O . LEU A 1 116 ? 15.971 -9.307 -47.183 1.00 74.31 116 LEU A O 1
ATOM 891 N N . LYS A 1 117 ? 14.325 -7.927 -46.533 1.00 69.94 117 LYS A N 1
ATOM 892 C CA . LYS A 1 117 ? 14.180 -7.268 -47.840 1.00 69.94 117 LYS A CA 1
ATOM 893 C C . LYS A 1 117 ? 15.415 -6.451 -48.229 1.00 69.94 117 LYS A C 1
ATOM 895 O O . LYS A 1 117 ? 15.767 -6.447 -49.405 1.00 69.94 117 LYS A O 1
ATOM 900 N N . ALA A 1 118 ? 16.085 -5.800 -47.276 1.00 74.44 118 ALA A N 1
ATOM 901 C CA . ALA A 1 118 ? 17.316 -5.048 -47.534 1.00 74.44 118 ALA A CA 1
ATOM 902 C C . ALA A 1 118 ? 18.485 -5.955 -47.964 1.00 74.44 118 ALA A C 1
ATOM 904 O O . ALA A 1 118 ? 19.250 -5.583 -48.846 1.00 74.44 118 ALA A O 1
ATOM 905 N N . PHE A 1 119 ? 18.583 -7.166 -47.405 1.00 75.25 119 PHE A N 1
ATOM 906 C CA . PHE A 1 119 ? 19.591 -8.159 -47.804 1.00 75.25 119 PHE A CA 1
ATOM 907 C C . PHE A 1 119 ? 19.236 -8.923 -49.089 1.00 75.25 119 PHE A C 1
ATOM 909 O O . PHE A 1 119 ? 20.125 -9.365 -49.813 1.00 75.25 119 PHE A O 1
ATOM 916 N N . SER A 1 120 ? 17.942 -9.072 -49.385 1.00 69.88 120 SER A N 1
ATOM 917 C CA . SER A 1 120 ? 17.444 -9.711 -50.610 1.00 69.88 120 SER A CA 1
ATOM 918 C C . SER A 1 120 ? 17.554 -8.819 -51.850 1.00 69.88 120 SER A C 1
ATOM 920 O O . SER A 1 120 ? 17.442 -9.329 -52.965 1.00 69.88 120 SER A O 1
ATOM 922 N N . ARG A 1 121 ? 17.719 -7.504 -51.684 1.00 55.22 121 ARG A N 1
ATOM 923 C CA . ARG A 1 121 ? 17.846 -6.558 -52.793 1.00 55.22 121 ARG A CA 1
ATOM 924 C C . ARG A 1 121 ? 19.328 -6.328 -53.090 1.00 55.22 121 ARG A C 1
ATOM 926 O O . ARG A 1 121 ? 19.900 -5.320 -52.688 1.00 55.22 121 ARG A O 1
ATOM 933 N N . LYS A 1 122 ? 19.937 -7.312 -53.748 1.00 49.28 122 LYS A N 1
ATOM 934 C CA . LYS A 1 122 ? 21.163 -7.108 -54.521 1.00 49.28 122 LYS A CA 1
ATOM 935 C C . LYS A 1 122 ? 20.799 -6.586 -55.906 1.00 49.28 122 LYS A C 1
ATOM 937 O O . LYS A 1 122 ? 19.727 -6.997 -56.406 1.00 49.28 122 LYS A O 1
#

Sequence (122 aa):
LSLLQNRDEVSQRIQQIIDAATDPWGIKVESVDLKDITLPADMKRVIGKQAEAEREKRAVIIKAEGEVIAANNMAKAAKTLSMADGALHLRTLQSINDMSSDQSNTIVFTIPLEILKAFSRK